Protein AF-A0A399YV24-F1 (afdb_monomer)

Mean predicted aligned error: 9.45 Å

pLDDT: mean 89.73, std 15.46, range [40.38, 98.81]

Nearest PDB structures (foldseek):
  3fwv-assembly2_B  TM=5.016E-01  e=1.461E-02  Homo sapiens
  2nc9-assembly1_A  TM=4.801E-01  e=2.652E-02  Homo sapiens
  3esk-assembly1_A  TM=5.037E-01  e=4.579E-02  Homo sapiens
  8dti-assembly1_B  TM=5.082E-01  e=1.014E-01  Arabidopsis thaliana
  6yxx-assembly1_BE  TM=4.289E-01  e=6.813E-02  Trypanosoma brucei brucei

Solvent-accessible surface area (backbone atoms only — not comparable to full-atom values): 8772 Å² total; per-residue (Å²): 86,72,66,11,62,58,22,45,78,44,96,45,37,69,60,6,50,49,36,41,59,57,37,50,79,76,39,86,71,57,68,71,59,50,54,54,46,54,50,42,49,32,49,50,51,20,55,72,24,50,94,76,37,27,68,63,13,27,49,29,19,46,54,30,26,73,76,39,46,81,55,88,50,18,45,64,50,20,46,51,24,26,48,48,28,20,48,54,28,47,74,72,67,39,14,60,74,16,29,64,36,25,48,52,30,28,76,75,59,73,41,71,70,41,51,51,52,31,50,50,21,47,53,48,32,73,69,57,74,84,78,80,85,83,72,82,71,79,87,83,76,86,71,82,86,85,76,81,77,78,77,83,80,84,84,86,129

Radius of gyration: 24.2 Å; Cα contacts (8 Å, |Δi|>4): 159; chains: 1; bounding box: 75×40×55 Å

Foldseek 3Di:
DVQLVVQLLDPNLVSSLVVLVVVVVVHDDDPVSVLSNLLSVLVVQLVVCVVPPLVSNLVSLVVNCVSPCPRPNSVVSNLVSLVVNLVVCVVVLVLVVSQVSLVVSCVSPNDPVSVVSNVVSVVSVVPDDDDPPPDPPDPPDDDDPPDPDDDPDDDDD

Sequence (157 aa):
VALGLKHVNSDKIEMGLNYFSQAERLGTLPQEALDYRAWADLYFQGIAYSGVNWQIASGYWRDLCAAAPFFKNACERFDTALEGYGDQLAYLEDWCPAVPIYQEAWNRNPTEKLQNKLSLAREGCANATPVPITGTLPLTGTAPITDTAPSPGEPGG

Secondary structure (DSSP, 8-state):
-HHHHHHHTSS-HHHHHHHHHHHHTTSPPPHHHHHHHHHHHHHHHHHHHTTT-HHHHHHHHHHHHHH-TTTTTHHHHHHHHHHHHHHHHHHTT-HHHHHHHHHHHHHHS--HHHHHHHHHHHHHHHTPPPPP----------------PPPPPP---

Structure (mmCIF, N/CA/C/O backbone):
data_AF-A0A399YV24-F1
#
_entry.id   AF-A0A399YV24-F1
#
loop_
_atom_site.group_PDB
_atom_site.id
_atom_site.type_symbol
_atom_site.label_atom_id
_atom_site.label_alt_id
_atom_site.label_comp_id
_atom_site.label_asym_id
_atom_site.label_entity_id
_atom_site.label_seq_id
_atom_site.pdbx_PDB_ins_code
_atom_site.Cartn_x
_atom_site.Cartn_y
_atom_site.Cartn_z
_atom_site.occupancy
_atom_site.B_iso_or_equiv
_atom_site.auth_seq_id
_atom_site.auth_comp_id
_atom_site.auth_asym_id
_atom_site.auth_atom_id
_atom_site.pdbx_PDB_model_num
ATOM 1 N N . VAL A 1 1 ? -15.990 -3.826 22.645 1.00 89.00 1 VAL A N 1
ATOM 2 C CA . VAL A 1 1 ? -15.810 -2.611 21.809 1.00 89.00 1 VAL A CA 1
ATOM 3 C C . VAL A 1 1 ? -14.586 -1.787 22.205 1.00 89.00 1 VAL A C 1
ATOM 5 O O . VAL A 1 1 ? -13.664 -1.727 21.407 1.00 89.00 1 VAL A O 1
ATOM 8 N N . ALA A 1 2 ? -14.509 -1.219 23.419 1.00 91.94 2 ALA A N 1
ATOM 9 C CA . ALA A 1 2 ? -13.400 -0.334 23.825 1.00 91.94 2 ALA A CA 1
ATOM 10 C C . ALA A 1 2 ? -11.993 -0.954 23.679 1.00 91.94 2 ALA A C 1
ATOM 12 O O . ALA A 1 2 ? -11.071 -0.296 23.207 1.00 91.94 2 ALA A O 1
ATOM 13 N N . LEU A 1 3 ? -11.828 -2.239 24.023 1.00 93.25 3 LEU A N 1
ATOM 14 C CA . LEU A 1 3 ? -10.564 -2.958 23.806 1.00 93.25 3 LEU A CA 1
ATOM 15 C C . LEU A 1 3 ? -10.220 -3.112 22.315 1.00 93.25 3 LEU A C 1
ATOM 17 O O . LEU A 1 3 ? -9.053 -3.002 21.958 1.00 93.25 3 LEU A O 1
ATOM 21 N N . GLY A 1 4 ? -11.224 -3.302 21.452 1.00 93.50 4 GLY A N 1
ATOM 22 C CA . GLY A 1 4 ? -11.046 -3.341 19.998 1.00 93.50 4 GLY A CA 1
ATOM 23 C C . GLY A 1 4 ? -10.477 -2.025 19.479 1.00 93.50 4 GLY A C 1
ATOM 24 O O . GLY A 1 4 ? -9.376 -2.014 18.938 1.00 93.50 4 GLY A O 1
ATOM 25 N N . LEU A 1 5 ? -11.158 -0.910 19.776 1.00 94.44 5 LEU A N 1
ATOM 26 C CA . LEU A 1 5 ? -10.725 0.447 19.409 1.00 94.44 5 LEU A CA 1
ATOM 27 C C . LEU A 1 5 ? -9.324 0.780 19.939 1.00 94.44 5 LEU A C 1
ATOM 29 O O . LEU A 1 5 ? -8.490 1.316 19.211 1.00 94.44 5 LEU A O 1
ATOM 33 N N . LYS A 1 6 ? -9.028 0.414 21.192 1.00 94.19 6 LYS A N 1
ATOM 34 C CA . LYS A 1 6 ? -7.701 0.613 21.789 1.00 94.19 6 LYS A CA 1
ATOM 35 C C . LYS A 1 6 ? -6.605 -0.105 21.001 1.00 94.19 6 LYS A C 1
ATOM 37 O O . LYS A 1 6 ? -5.535 0.457 20.786 1.00 94.19 6 LYS A O 1
ATOM 42 N N . HIS A 1 7 ? -6.842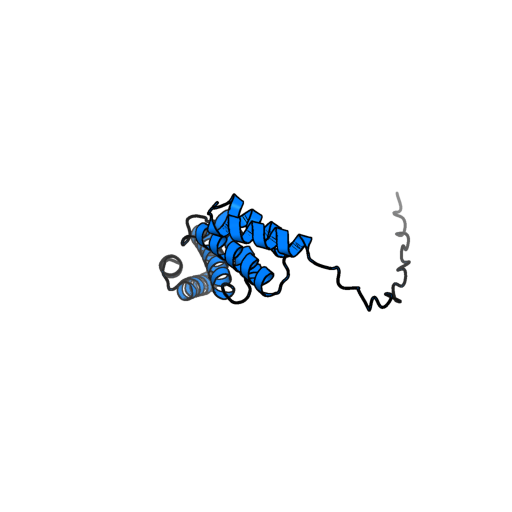 -1.357 20.619 1.00 94.81 7 HIS A N 1
ATOM 43 C CA . HIS A 1 7 ? -5.802 -2.191 20.029 1.00 94.81 7 HIS A CA 1
ATOM 44 C C . HIS A 1 7 ? -5.615 -1.965 18.527 1.00 94.81 7 HIS A C 1
ATOM 46 O O . HIS A 1 7 ? -4.467 -2.003 18.082 1.00 94.81 7 HIS A O 1
ATOM 52 N N . VAL A 1 8 ? -6.667 -1.637 17.765 1.00 94.00 8 VAL A N 1
ATOM 53 C CA . VAL A 1 8 ? -6.515 -1.320 16.329 1.00 94.00 8 VAL A CA 1
ATOM 54 C C . VAL A 1 8 ? -5.724 -0.037 16.069 1.00 94.00 8 VAL A C 1
ATOM 56 O O . VAL A 1 8 ? -5.049 0.077 15.053 1.00 94.00 8 VAL A O 1
ATOM 59 N N . ASN A 1 9 ? -5.725 0.890 17.026 1.00 89.38 9 ASN A N 1
ATOM 60 C CA . ASN A 1 9 ? -4.910 2.107 16.986 1.00 89.38 9 ASN A CA 1
ATOM 61 C C . ASN A 1 9 ? -3.474 1.900 17.509 1.00 89.38 9 ASN A C 1
ATOM 63 O O . ASN A 1 9 ? -2.701 2.847 17.617 1.00 89.38 9 ASN A O 1
ATOM 67 N N . SER A 1 10 ? -3.103 0.664 17.843 1.00 91.81 10 SER A N 1
ATOM 68 C CA . SER A 1 10 ? -1.765 0.286 18.310 1.00 91.81 10 SER A CA 1
ATOM 69 C C . SER A 1 10 ? -1.105 -0.673 17.318 1.00 91.81 10 SER A C 1
ATOM 71 O O . SER A 1 10 ? -1.675 -1.003 16.278 1.00 91.81 10 SER A O 1
ATOM 73 N N . ASP A 1 11 ? 0.081 -1.183 17.639 1.00 89.62 11 ASP A N 1
ATOM 74 C CA . ASP A 1 11 ? 0.731 -2.233 16.837 1.00 89.62 11 ASP A CA 1
ATOM 75 C C . ASP A 1 11 ? 0.106 -3.624 17.026 1.00 89.62 11 ASP A C 1
ATOM 77 O O . ASP A 1 11 ? 0.487 -4.583 16.366 1.00 89.62 11 ASP A O 1
ATOM 81 N N . LYS A 1 12 ? -0.907 -3.742 17.891 1.00 93.19 12 LYS A N 1
ATOM 82 C CA . LYS A 1 12 ? -1.623 -4.989 18.192 1.00 93.19 12 LYS A CA 1
ATOM 83 C C . LYS A 1 12 ? -2.924 -5.101 17.392 1.00 93.19 12 LYS A C 1
ATOM 85 O O . LYS A 1 12 ? -3.985 -5.340 17.970 1.00 93.19 12 LYS A O 1
ATOM 90 N N . ILE A 1 13 ? -2.858 -4.902 16.075 1.00 94.19 13 ILE A N 1
ATOM 91 C CA . ILE A 1 13 ? -4.062 -4.787 15.237 1.00 94.19 13 ILE A CA 1
ATOM 92 C C . ILE A 1 13 ? -4.902 -6.070 15.238 1.00 94.19 13 ILE A C 1
ATOM 94 O O . ILE A 1 13 ? -6.118 -6.004 15.405 1.00 94.19 13 ILE A O 1
ATOM 98 N N . GLU A 1 14 ? -4.247 -7.233 15.185 1.00 94.31 14 GLU A N 1
ATOM 99 C CA . GLU A 1 14 ? -4.897 -8.546 15.255 1.00 94.31 14 GLU A CA 1
ATOM 100 C C . GLU A 1 14 ? -5.678 -8.722 16.559 1.00 94.31 14 GLU A C 1
ATOM 102 O O . GLU A 1 14 ? -6.803 -9.221 16.558 1.00 94.31 14 GLU A O 1
ATOM 107 N N . MET A 1 15 ? -5.122 -8.253 17.684 1.00 95.75 15 MET A N 1
ATOM 108 C CA . MET A 1 15 ? -5.837 -8.270 18.962 1.00 95.75 15 MET A CA 1
ATOM 109 C C . MET A 1 15 ? -7.072 -7.367 18.911 1.00 95.75 15 MET A C 1
ATOM 111 O O . MET A 1 15 ? -8.119 -7.735 19.438 1.00 95.75 15 MET A O 1
ATOM 115 N N . GLY A 1 16 ? -6.971 -6.197 18.275 1.00 96.31 16 GLY A N 1
ATOM 116 C CA . GLY A 1 16 ? -8.103 -5.291 18.086 1.00 96.31 16 GLY A CA 1
ATOM 117 C C . GLY A 1 16 ? -9.223 -5.916 17.255 1.00 96.31 16 GLY A C 1
ATOM 118 O O . GLY A 1 16 ? -10.377 -5.918 17.690 1.00 96.31 16 GLY A O 1
ATOM 119 N N . LEU A 1 17 ? -8.869 -6.531 16.124 1.00 96.56 17 LEU A N 1
ATOM 120 C CA . LEU A 1 17 ? -9.791 -7.285 15.271 1.00 96.56 17 LEU A CA 1
ATOM 121 C C . LEU A 1 17 ? -10.442 -8.452 16.027 1.00 96.56 17 LEU A C 1
ATOM 123 O O . LEU A 1 17 ? -11.657 -8.641 15.949 1.00 96.56 17 LEU A O 1
ATOM 127 N N . ASN A 1 18 ? -9.668 -9.184 16.832 1.00 97.00 18 ASN A N 1
ATOM 128 C CA . ASN A 1 18 ? -10.187 -10.264 17.669 1.00 97.00 18 ASN A CA 1
ATOM 129 C C . ASN A 1 18 ? -11.215 -9.744 18.693 1.00 97.00 18 ASN A C 1
ATOM 131 O O . ASN A 1 18 ? -12.302 -10.309 18.821 1.00 97.00 18 ASN A O 1
ATOM 135 N N . TYR A 1 19 ? -10.936 -8.625 19.370 1.00 97.38 19 TYR A N 1
ATOM 136 C CA . TYR A 1 19 ? -11.891 -8.018 20.302 1.00 97.38 19 TYR A CA 1
ATOM 137 C C . TYR A 1 19 ? -13.166 -7.504 19.624 1.00 97.38 19 TYR A C 1
ATOM 139 O O . TYR A 1 19 ? -14.229 -7.543 20.250 1.00 97.38 19 TYR A O 1
ATOM 147 N N . PHE A 1 20 ? -13.093 -7.024 18.379 1.00 96.88 20 PHE A N 1
ATOM 148 C CA . PHE A 1 20 ? -14.296 -6.706 17.607 1.00 96.88 20 PHE A CA 1
ATOM 149 C C . PHE A 1 20 ? -15.100 -7.966 17.286 1.00 96.88 20 PHE A C 1
ATOM 151 O O . PHE A 1 20 ? -16.287 -8.000 17.599 1.00 96.88 20 PHE A O 1
ATOM 158 N N . SER A 1 21 ? -14.446 -9.029 16.805 1.00 95.69 21 SER A N 1
ATOM 159 C CA . SER A 1 21 ? -15.099 -10.317 16.531 1.00 95.69 21 SER A CA 1
ATOM 160 C C . SER A 1 21 ? -15.789 -10.908 17.767 1.00 95.69 21 SER A C 1
ATOM 162 O O . SER A 1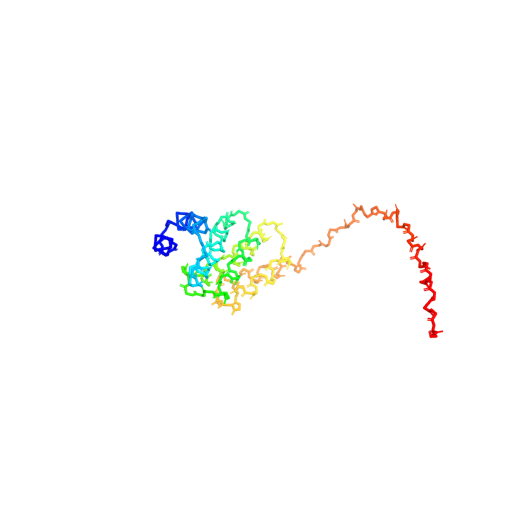 21 ? -16.905 -11.417 17.680 1.00 95.69 21 SER A O 1
ATOM 164 N N . GLN A 1 22 ? -15.157 -10.819 18.942 1.00 96.38 22 GLN A N 1
ATOM 165 C CA . GLN A 1 22 ? -15.777 -11.243 20.200 1.00 96.38 22 GLN A CA 1
ATOM 166 C C . GLN A 1 22 ? -16.992 -10.382 20.560 1.00 96.38 22 GLN A C 1
ATOM 168 O O . GLN A 1 22 ? -18.014 -10.917 20.981 1.00 96.38 22 GLN A O 1
ATOM 173 N N . ALA A 1 23 ? -16.897 -9.061 20.393 1.00 94.50 23 ALA A N 1
ATOM 174 C CA . ALA A 1 23 ? -17.987 -8.148 20.719 1.00 94.50 23 ALA A CA 1
ATOM 175 C C . ALA A 1 23 ? -19.213 -8.345 19.810 1.00 94.50 23 ALA A C 1
ATOM 177 O O . ALA A 1 23 ? -20.330 -8.272 20.311 1.00 94.50 23 ALA A O 1
ATOM 178 N N . GLU A 1 24 ? -19.024 -8.677 18.531 1.00 94.88 24 GLU A N 1
ATOM 179 C CA . GLU A 1 24 ? -20.123 -8.988 17.599 1.00 94.88 24 GLU A CA 1
ATOM 180 C C . GLU A 1 24 ? -20.945 -10.211 18.004 1.00 94.88 24 GLU A C 1
ATOM 182 O O . GLU A 1 24 ? -22.144 -10.274 17.746 1.00 94.88 24 GLU A O 1
ATOM 187 N N . ARG A 1 25 ? -20.325 -11.179 18.689 1.00 95.38 25 ARG A N 1
ATOM 188 C CA . ARG A 1 25 ? -21.041 -12.347 19.229 1.00 95.38 25 ARG A CA 1
ATOM 189 C C . ARG A 1 25 ? -21.974 -11.978 20.383 1.00 95.38 25 ARG A C 1
ATOM 191 O O . ARG A 1 25 ? -22.847 -12.766 20.726 1.00 95.38 25 ARG A O 1
ATOM 198 N N . LEU A 1 26 ? -21.762 -10.816 21.001 1.00 94.69 26 LEU A N 1
ATOM 199 C CA . LEU A 1 26 ? -22.527 -10.328 22.150 1.00 94.69 26 LEU A CA 1
ATOM 200 C C . LEU A 1 26 ? -23.596 -9.301 21.749 1.00 94.69 26 LEU A C 1
ATOM 202 O O . LEU A 1 26 ? -24.456 -8.976 22.564 1.00 94.69 26 LEU A O 1
ATOM 206 N N . GLY A 1 27 ? -23.550 -8.787 20.518 1.00 94.31 27 GLY A N 1
ATOM 207 C CA . GLY A 1 27 ? -24.504 -7.816 19.993 1.00 94.31 27 GLY A CA 1
ATOM 208 C C . GLY A 1 27 ? -23.922 -6.983 18.853 1.00 94.31 27 GLY A C 1
ATOM 209 O O . GLY A 1 27 ? -22.764 -7.134 18.470 1.00 94.31 27 GLY A O 1
ATOM 210 N N . THR A 1 28 ? -24.732 -6.075 18.312 1.00 94.69 28 THR A N 1
ATOM 211 C CA . THR A 1 28 ? -24.315 -5.194 17.216 1.00 94.69 28 THR A CA 1
ATOM 212 C C . THR A 1 28 ? -23.236 -4.214 17.674 1.00 94.69 28 THR A C 1
ATOM 214 O O . THR A 1 28 ? -23.338 -3.604 18.741 1.00 94.69 28 THR A O 1
ATOM 217 N N 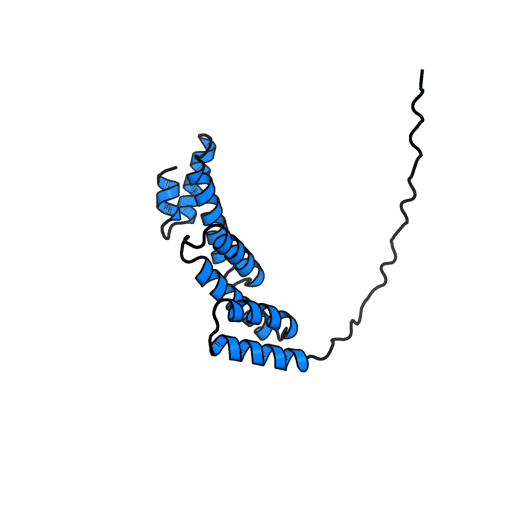. LEU A 1 29 ? -22.202 -4.034 16.853 1.00 94.56 29 LEU A N 1
ATOM 218 C CA . LEU A 1 29 ? -21.190 -3.008 17.084 1.00 94.56 29 LEU A CA 1
ATOM 219 C C . LEU A 1 29 ? -21.754 -1.605 16.800 1.00 94.56 29 LEU A C 1
ATOM 221 O O . LEU A 1 29 ? -22.529 -1.440 15.858 1.00 94.56 29 LEU A O 1
ATOM 225 N N . PRO A 1 30 ? -21.347 -0.576 17.563 1.00 96.50 30 PRO A N 1
ATOM 226 C CA . PRO A 1 30 ? -21.610 0.806 17.174 1.00 96.50 30 PRO A CA 1
ATOM 227 C C . PRO A 1 30 ? -20.880 1.140 15.864 1.00 96.50 30 PRO A C 1
ATOM 229 O O . PRO A 1 30 ? -19.830 0.560 15.585 1.00 96.50 30 PRO A O 1
ATOM 232 N N . GLN A 1 31 ? -21.402 2.105 15.098 1.00 96.69 31 GLN A N 1
ATOM 233 C CA . GLN A 1 31 ? -20.886 2.447 13.763 1.00 96.69 31 GLN A CA 1
ATOM 234 C C . GLN A 1 31 ? -19.379 2.731 13.755 1.00 96.69 31 GLN A C 1
ATOM 236 O O . GLN A 1 31 ? -18.656 2.150 12.958 1.00 96.69 31 GLN A O 1
ATOM 241 N N . GLU A 1 32 ? -18.884 3.519 14.711 1.00 96.00 32 GLU A N 1
ATOM 242 C CA . GLU A 1 32 ? -17.449 3.802 14.839 1.00 96.00 32 GLU A CA 1
ATOM 243 C C . GLU A 1 32 ? -16.610 2.514 14.920 1.00 96.00 32 GLU A C 1
ATOM 245 O O . GLU A 1 32 ? -15.574 2.386 14.277 1.00 96.00 32 GLU A O 1
ATOM 250 N N . ALA A 1 33 ? -17.062 1.514 15.680 1.00 96.44 33 ALA A N 1
ATOM 251 C CA . ALA A 1 33 ? -16.339 0.254 15.800 1.00 96.44 33 ALA A CA 1
ATOM 252 C C . ALA A 1 33 ? -16.382 -0.579 14.511 1.00 96.44 33 ALA A C 1
ATOM 254 O O . ALA A 1 33 ? -15.433 -1.316 14.249 1.00 96.44 33 ALA A O 1
ATOM 255 N N . LEU A 1 34 ? -17.450 -0.464 13.714 1.00 97.50 34 LEU A N 1
ATOM 256 C CA . LEU A 1 34 ? -17.520 -1.077 12.386 1.00 97.50 34 LEU A CA 1
ATOM 257 C C . LEU A 1 34 ? -16.519 -0.422 11.431 1.00 97.50 34 LEU A C 1
ATOM 259 O O . LEU A 1 34 ? -15.770 -1.139 10.769 1.00 97.50 34 LEU A O 1
ATOM 263 N N . ASP A 1 35 ? -16.445 0.909 11.429 1.00 97.75 35 ASP A N 1
ATOM 264 C CA . ASP A 1 35 ? -15.523 1.664 10.577 1.00 97.75 35 ASP A CA 1
ATOM 265 C C . ASP A 1 35 ? -14.062 1.315 10.912 1.00 97.75 35 ASP A C 1
ATOM 267 O O . ASP A 1 35 ? -13.299 0.879 10.048 1.00 97.75 35 ASP A O 1
ATOM 271 N N . TYR A 1 36 ? -13.690 1.374 12.196 1.00 97.75 36 TYR A N 1
ATOM 272 C CA . TYR A 1 36 ? -12.342 1.015 12.650 1.00 97.75 36 TYR A CA 1
ATOM 273 C C . TYR A 1 36 ? -11.989 -0.451 12.406 1.00 97.75 36 TYR A C 1
ATOM 275 O O . TYR A 1 36 ? -10.824 -0.768 12.161 1.00 97.75 36 TYR A O 1
ATOM 283 N N . ARG A 1 37 ? -12.965 -1.362 12.482 1.00 97.69 37 ARG A N 1
ATOM 284 C CA . ARG A 1 37 ? -12.743 -2.763 12.121 1.00 97.69 37 ARG A CA 1
ATOM 285 C C . ARG A 1 37 ? -12.443 -2.894 10.630 1.00 97.69 37 ARG A C 1
ATOM 287 O O . ARG A 1 37 ? -11.493 -3.591 10.292 1.00 97.69 37 ARG A O 1
ATOM 294 N N . ALA A 1 38 ? -13.210 -2.231 9.765 1.00 98.12 38 ALA A N 1
ATOM 295 C CA . ALA A 1 38 ? -12.994 -2.273 8.321 1.00 98.12 38 ALA A CA 1
ATOM 296 C C . ALA A 1 38 ? -11.619 -1.700 7.938 1.00 98.12 38 ALA A C 1
ATOM 298 O O . ALA A 1 38 ? -10.881 -2.318 7.173 1.00 98.12 38 ALA A O 1
ATOM 299 N N . TRP A 1 39 ? -11.219 -0.570 8.528 1.00 98.56 39 TRP A N 1
ATOM 300 C CA . TRP A 1 39 ? -9.895 0.018 8.286 1.00 98.56 39 TRP A CA 1
ATOM 301 C C . TRP A 1 39 ? -8.758 -0.868 8.801 1.00 98.56 39 TRP A C 1
ATOM 303 O O . TRP A 1 39 ? -7.733 -1.018 8.137 1.00 98.56 39 TRP A O 1
ATOM 313 N N . ALA A 1 40 ? -8.941 -1.483 9.972 1.00 98.19 40 ALA A N 1
ATOM 314 C CA . ALA A 1 40 ? -7.973 -2.415 10.535 1.00 98.19 40 ALA A CA 1
ATOM 315 C C . ALA A 1 40 ? -7.816 -3.686 9.689 1.00 98.19 40 ALA A C 1
ATOM 317 O O . ALA A 1 40 ? -6.699 -4.187 9.579 1.00 98.19 40 ALA A O 1
ATOM 318 N N . ASP A 1 41 ? -8.897 -4.183 9.085 1.00 98.00 41 ASP A N 1
ATOM 319 C CA . ASP A 1 41 ? -8.864 -5.331 8.176 1.00 98.00 41 ASP A CA 1
ATOM 320 C C . ASP A 1 41 ? -8.081 -4.999 6.898 1.00 98.00 41 ASP A C 1
ATOM 322 O O . ASP A 1 41 ? -7.101 -5.675 6.586 1.00 98.00 41 ASP A O 1
ATOM 326 N N . LEU A 1 42 ? -8.403 -3.877 6.238 1.00 98.62 42 LEU A N 1
ATOM 327 C CA . LEU A 1 42 ? -7.645 -3.392 5.077 1.00 98.62 42 LEU A CA 1
ATOM 328 C C . LEU A 1 42 ? -6.156 -3.202 5.406 1.00 98.62 42 LEU A C 1
ATOM 330 O O . LEU A 1 42 ? -5.294 -3.623 4.637 1.00 98.62 42 LEU A O 1
ATOM 334 N N . TYR A 1 43 ? -5.839 -2.608 6.562 1.00 98.38 43 TYR A N 1
ATOM 335 C CA . TYR A 1 43 ? -4.456 -2.436 7.010 1.00 98.38 43 TYR A CA 1
ATOM 336 C C . TYR A 1 43 ? -3.757 -3.780 7.216 1.00 98.38 43 TYR A C 1
ATOM 338 O O . TYR A 1 43 ? -2.622 -3.961 6.774 1.00 98.38 43 TYR A O 1
ATOM 346 N N . PHE A 1 44 ? -4.412 -4.716 7.905 1.00 97.69 44 PHE A N 1
ATOM 347 C CA . PHE A 1 44 ? -3.851 -6.031 8.192 1.00 97.69 44 PHE A CA 1
ATOM 348 C C . PHE A 1 44 ? -3.526 -6.783 6.899 1.00 97.69 44 PHE A C 1
ATOM 350 O O . PHE A 1 44 ? -2.405 -7.266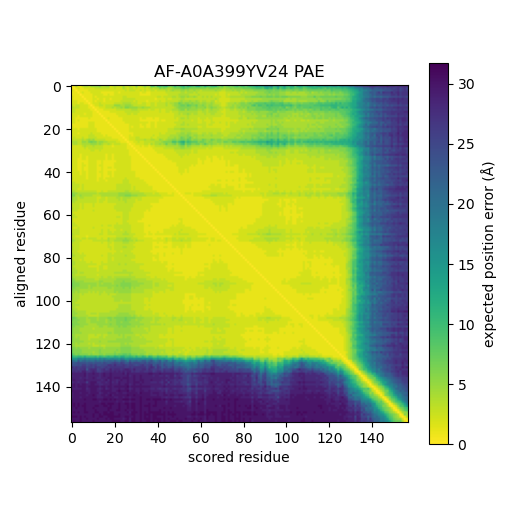 6.733 1.00 97.69 44 PHE A O 1
ATOM 357 N N . GLN A 1 45 ? -4.459 -6.779 5.947 1.00 9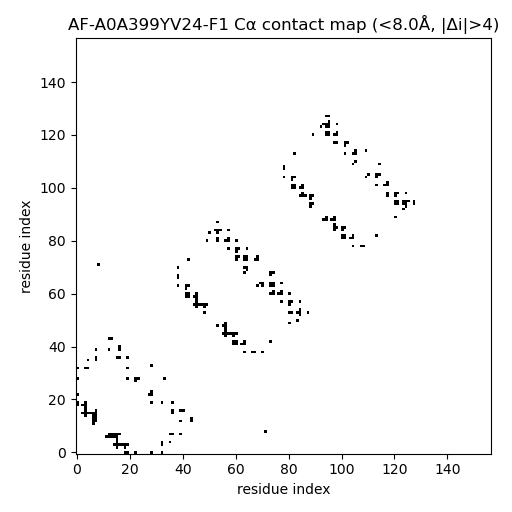8.25 45 GLN A N 1
ATOM 358 C CA . GLN A 1 45 ? -4.267 -7.380 4.633 1.00 98.25 45 GLN A CA 1
ATOM 359 C C . GLN A 1 45 ? -3.166 -6.664 3.837 1.00 98.25 45 GLN A C 1
ATOM 361 O O . GLN A 1 45 ? -2.279 -7.314 3.282 1.00 98.25 45 GLN A O 1
ATOM 366 N N . GLY A 1 46 ? -3.157 -5.328 3.833 1.00 98.19 46 GLY A N 1
ATOM 367 C CA . GLY A 1 46 ? -2.107 -4.537 3.192 1.00 98.19 46 GLY A CA 1
ATOM 368 C C . GLY A 1 46 ? -0.711 -4.899 3.702 1.00 98.19 46 GLY A C 1
ATOM 369 O O . GLY A 1 46 ? 0.205 -5.091 2.901 1.00 98.19 46 GLY A O 1
ATOM 370 N N . ILE A 1 47 ? -0.544 -5.060 5.020 1.00 97.31 47 ILE A N 1
ATOM 371 C CA . ILE A 1 47 ? 0.720 -5.516 5.621 1.00 97.31 47 ILE A CA 1
ATOM 372 C C . ILE A 1 47 ? 1.042 -6.946 5.196 1.00 97.31 47 ILE A C 1
ATOM 374 O O . ILE A 1 47 ? 2.161 -7.191 4.754 1.00 97.31 47 ILE A O 1
ATOM 378 N N . ALA A 1 48 ? 0.082 -7.866 5.306 1.00 97.12 48 ALA A N 1
ATOM 379 C CA . ALA A 1 48 ? 0.298 -9.289 5.051 1.00 97.12 48 ALA A CA 1
ATOM 380 C C . ALA A 1 48 ? 0.793 -9.576 3.624 1.00 97.12 48 ALA A C 1
ATOM 382 O O . ALA A 1 48 ? 1.608 -10.474 3.422 1.00 97.12 48 ALA A O 1
ATOM 383 N N . TYR A 1 49 ? 0.328 -8.801 2.640 1.00 98.38 49 TYR A N 1
ATOM 384 C CA . TYR A 1 49 ? 0.752 -8.948 1.247 1.00 98.38 49 TYR A CA 1
ATOM 385 C C . TYR A 1 49 ? 1.963 -8.086 0.866 1.00 98.38 49 TYR A C 1
ATOM 387 O O . TYR A 1 49 ? 2.602 -8.361 -0.152 1.00 98.38 49 TYR A O 1
ATOM 395 N N . SER A 1 50 ? 2.314 -7.062 1.650 1.00 97.56 50 SER A N 1
ATOM 396 C CA . SER A 1 50 ? 3.479 -6.218 1.350 1.00 97.56 50 SER A CA 1
ATOM 397 C C . SER A 1 50 ? 4.766 -7.043 1.415 1.00 97.56 50 SER A C 1
ATOM 399 O O . SER A 1 50 ? 5.022 -7.741 2.391 1.00 97.56 50 SER A O 1
ATOM 401 N N . GLY A 1 51 ? 5.584 -6.976 0.365 1.00 94.88 51 GLY A N 1
ATOM 402 C CA . GLY A 1 51 ? 6.806 -7.781 0.242 1.00 94.88 51 GLY A CA 1
ATOM 403 C C . GLY A 1 51 ? 6.594 -9.209 -0.269 1.00 94.88 51 GLY A C 1
ATOM 404 O O . GLY A 1 51 ? 7.579 -9.899 -0.515 1.00 94.88 51 GLY A O 1
ATOM 405 N N . VAL A 1 52 ? 5.344 -9.646 -0.460 1.00 96.56 52 VAL A N 1
ATOM 406 C CA . VAL A 1 52 ? 5.007 -10.994 -0.957 1.00 96.56 52 VAL A CA 1
ATOM 407 C C . VAL A 1 52 ? 4.238 -10.921 -2.274 1.00 96.56 52 VAL A C 1
ATOM 409 O O . VAL A 1 52 ? 4.593 -11.585 -3.242 1.00 96.56 52 VAL A O 1
ATOM 412 N N . ASN A 1 53 ? 3.185 -10.105 -2.323 1.00 97.94 53 ASN A N 1
ATOM 413 C CA . ASN A 1 53 ? 2.400 -9.845 -3.522 1.00 97.94 53 ASN A CA 1
ATOM 414 C C . ASN A 1 53 ? 2.014 -8.365 -3.551 1.00 97.94 53 ASN A C 1
ATOM 416 O O . ASN A 1 53 ? 1.013 -7.944 -2.962 1.00 97.94 53 ASN A O 1
ATOM 420 N N . TRP A 1 54 ? 2.823 -7.568 -4.244 1.00 98.31 54 TRP A N 1
ATOM 421 C CA . TRP A 1 54 ? 2.652 -6.121 -4.258 1.00 98.31 54 TRP A CA 1
ATOM 422 C C . TRP A 1 54 ? 1.411 -5.661 -5.023 1.00 98.31 54 TRP A C 1
ATOM 424 O O . TRP A 1 54 ? 0.831 -4.638 -4.662 1.00 98.31 54 TRP A O 1
ATOM 434 N N . GLN A 1 55 ? 0.940 -6.434 -6.006 1.00 98.44 55 GLN A N 1
ATOM 435 C CA . GLN A 1 55 ? -0.323 -6.151 -6.687 1.00 98.44 55 GLN A CA 1
ATOM 436 C C . GLN A 1 55 ? -1.485 -6.170 -5.687 1.00 98.44 55 GLN A C 1
ATOM 438 O O . GLN A 1 55 ? -2.228 -5.194 -5.589 1.00 98.44 55 GLN A O 1
ATOM 443 N N . ILE A 1 56 ? -1.605 -7.244 -4.900 1.00 98.62 56 ILE A N 1
ATOM 444 C CA . ILE A 1 56 ? -2.662 -7.369 -3.887 1.00 98.62 56 ILE A CA 1
ATOM 445 C C . ILE A 1 56 ? -2.483 -6.314 -2.787 1.00 98.62 56 ILE A C 1
ATOM 447 O O . ILE A 1 56 ? -3.444 -5.637 -2.422 1.00 98.62 56 ILE A O 1
ATOM 451 N N . ALA A 1 57 ? -1.254 -6.123 -2.295 1.00 98.62 57 ALA A N 1
ATOM 45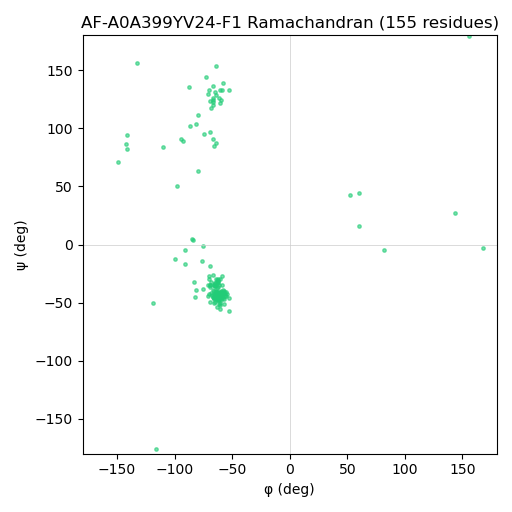2 C CA . ALA A 1 57 ? -0.967 -5.125 -1.266 1.00 98.62 57 ALA A CA 1
ATOM 453 C C . ALA A 1 57 ? -1.368 -3.709 -1.709 1.00 98.62 57 ALA A C 1
ATOM 455 O O . ALA A 1 57 ? -2.022 -2.989 -0.956 1.00 98.62 57 ALA A O 1
ATOM 456 N N . SER A 1 58 ? -1.016 -3.316 -2.939 1.00 98.56 58 SER A N 1
ATOM 457 C CA . SER A 1 58 ? -1.345 -1.992 -3.479 1.00 98.56 58 SER A CA 1
ATOM 458 C C . SER A 1 58 ? -2.854 -1.755 -3.577 1.00 98.56 58 SER A C 1
ATOM 460 O O . SER A 1 58 ? -3.290 -0.627 -3.366 1.00 98.56 58 SER A O 1
ATOM 462 N N . GLY A 1 59 ? -3.654 -2.803 -3.815 1.00 98.75 59 GLY A N 1
ATOM 463 C CA . GLY A 1 59 ? -5.116 -2.737 -3.763 1.00 98.75 59 GLY A CA 1
ATOM 464 C C . GLY A 1 59 ? -5.628 -2.391 -2.364 1.00 98.75 59 GLY A C 1
ATOM 465 O O . GLY A 1 59 ? -6.309 -1.384 -2.191 1.00 98.75 59 GLY A O 1
ATOM 466 N N . TYR A 1 60 ? -5.215 -3.149 -1.345 1.00 98.81 60 TYR A N 1
ATOM 467 C CA . TYR A 1 60 ? -5.626 -2.885 0.040 1.00 98.81 60 TYR A CA 1
ATOM 468 C C . TYR A 1 60 ? -5.194 -1.502 0.541 1.00 98.81 60 TYR A C 1
ATOM 470 O O . TYR A 1 60 ? -5.964 -0.810 1.209 1.00 98.81 60 TYR A O 1
ATOM 478 N N . TRP A 1 61 ? -3.977 -1.069 0.200 1.00 98.81 61 TRP A N 1
ATOM 479 C CA . TRP A 1 61 ? -3.507 0.261 0.580 1.00 98.81 61 TRP A CA 1
ATOM 480 C C . TRP A 1 61 ? -4.234 1.385 -0.161 1.00 98.81 61 TRP A C 1
ATOM 482 O O . TRP A 1 61 ? -4.490 2.427 0.444 1.00 98.81 61 TRP A O 1
ATOM 492 N N . ARG A 1 62 ? -4.606 1.180 -1.430 1.00 98.75 62 ARG A N 1
ATOM 493 C CA . ARG A 1 62 ? -5.430 2.126 -2.198 1.00 98.75 62 ARG A CA 1
ATOM 494 C C . ARG A 1 62 ? -6.781 2.331 -1.527 1.00 98.75 62 ARG A C 1
ATOM 496 O O . ARG A 1 62 ? -7.159 3.474 -1.269 1.00 98.75 62 ARG A O 1
ATOM 503 N N . ASP A 1 63 ? -7.457 1.235 -1.195 1.00 98.81 63 ASP A N 1
ATOM 504 C CA . ASP A 1 63 ? -8.772 1.267 -0.555 1.00 98.81 63 ASP A CA 1
ATOM 505 C C . ASP A 1 63 ? -8.700 1.936 0.821 1.00 98.81 63 ASP A C 1
ATOM 507 O O . ASP A 1 63 ? -9.511 2.808 1.138 1.00 98.81 63 ASP A O 1
ATOM 511 N N . LEU A 1 64 ? -7.681 1.604 1.621 1.00 98.75 64 LEU A N 1
ATOM 512 C CA . LEU A 1 64 ? -7.506 2.214 2.935 1.00 98.75 64 LEU A CA 1
ATOM 513 C C . LEU A 1 64 ? -7.139 3.700 2.855 1.00 98.75 64 LEU A C 1
ATOM 515 O O . LEU A 1 64 ? -7.681 4.492 3.620 1.00 98.75 64 LEU A O 1
ATOM 519 N N . CYS A 1 65 ? -6.251 4.101 1.942 1.00 98.69 65 CYS A N 1
ATOM 520 C CA . CYS A 1 65 ? -5.906 5.512 1.747 1.00 98.69 65 CYS A CA 1
ATOM 521 C C . CYS A 1 65 ? -7.130 6.328 1.303 1.00 98.69 65 CYS A C 1
ATOM 523 O O . CYS A 1 65 ? -7.299 7.460 1.752 1.00 98.69 65 CYS A O 1
ATOM 525 N N . ALA A 1 66 ? -8.007 5.757 0.472 1.00 98.44 66 ALA A N 1
ATOM 526 C CA . ALA A 1 66 ? -9.246 6.410 0.060 1.00 98.44 66 ALA A CA 1
ATOM 527 C C . ALA A 1 66 ? -10.272 6.510 1.204 1.00 98.44 66 ALA A C 1
ATOM 529 O O . ALA A 1 66 ? -10.904 7.553 1.369 1.00 98.44 66 ALA A O 1
ATOM 530 N N . ALA A 1 67 ? -10.438 5.445 1.995 1.00 98.38 67 ALA A N 1
ATOM 531 C CA . ALA A 1 67 ? -11.453 5.379 3.047 1.00 98.38 67 ALA A CA 1
ATOM 532 C C . ALA A 1 67 ? -11.041 6.086 4.350 1.00 98.38 67 ALA A C 1
ATOM 534 O O . ALA A 1 67 ? -11.870 6.717 5.004 1.00 98.38 67 ALA A O 1
ATOM 535 N N . ALA A 1 68 ? -9.772 5.969 4.744 1.00 98.38 68 ALA A N 1
ATOM 536 C CA . ALA A 1 68 ? -9.242 6.474 6.007 1.00 98.38 68 ALA A CA 1
ATOM 537 C C . ALA A 1 68 ? -7.762 6.882 5.865 1.00 98.38 68 ALA A C 1
ATOM 539 O O . ALA A 1 68 ? -6.879 6.234 6.434 1.00 98.38 68 ALA A O 1
ATOM 540 N N . PRO A 1 69 ? -7.458 7.986 5.153 1.00 97.56 69 PRO A N 1
ATOM 541 C CA . PRO A 1 69 ? -6.079 8.422 4.894 1.00 97.56 69 PRO A CA 1
ATOM 542 C C . PRO A 1 69 ? -5.266 8.681 6.174 1.00 97.56 69 PRO A C 1
ATOM 544 O O . PRO A 1 69 ? -4.049 8.524 6.184 1.00 97.56 69 PRO A O 1
ATOM 547 N N . PHE A 1 70 ? -5.937 9.034 7.274 1.00 95.62 70 PHE A N 1
ATOM 548 C CA . PHE A 1 70 ? -5.333 9.263 8.590 1.00 95.62 70 PHE A CA 1
ATOM 549 C C . PHE A 1 70 ? -4.959 7.969 9.334 1.00 95.62 70 PHE A C 1
ATOM 551 O O . PHE A 1 70 ? -4.246 8.013 10.339 1.00 95.62 70 PHE A O 1
ATOM 558 N N . PHE A 1 71 ? -5.456 6.810 8.896 1.00 97.44 71 PHE A N 1
ATOM 559 C CA . PHE A 1 71 ? -5.292 5.562 9.626 1.00 97.44 71 PHE A CA 1
ATOM 560 C C . PHE A 1 71 ? -3.913 4.947 9.353 1.00 97.44 71 PHE A C 1
ATOM 562 O O . PHE A 1 71 ? -3.663 4.358 8.304 1.00 97.44 71 PHE A O 1
ATOM 569 N N . LYS A 1 72 ? -3.002 5.077 10.325 1.00 95.31 72 LYS A N 1
ATOM 570 C CA . LYS A 1 72 ? -1.673 4.431 10.341 1.00 95.31 72 LYS A CA 1
ATOM 571 C C . LYS A 1 72 ? -0.832 4.654 9.066 1.00 95.31 72 LYS A C 1
ATOM 573 O O . LYS A 1 72 ? -0.143 3.729 8.615 1.00 95.31 72 LYS A O 1
ATOM 578 N N . ASN A 1 73 ? -0.840 5.887 8.550 1.00 96.19 73 ASN A N 1
ATOM 579 C CA . ASN A 1 73 ? -0.090 6.326 7.362 1.00 96.19 73 ASN A CA 1
ATOM 580 C C . ASN A 1 73 ? -0.488 5.545 6.097 1.00 96.19 73 ASN A C 1
ATOM 582 O O . ASN A 1 73 ? 0.360 5.029 5.365 1.00 96.19 73 ASN A O 1
ATOM 586 N N . ALA A 1 74 ? -1.795 5.360 5.892 1.00 97.94 74 ALA A N 1
ATOM 587 C CA . ALA A 1 74 ? -2.326 4.543 4.805 1.00 97.94 74 ALA A CA 1
ATOM 588 C C . ALA A 1 74 ? -1.845 5.009 3.424 1.00 97.94 74 ALA A C 1
ATOM 590 O O . ALA A 1 74 ? -1.504 4.182 2.580 1.00 97.94 74 ALA A O 1
ATOM 591 N N . CYS A 1 75 ? -1.782 6.321 3.199 1.00 98.44 75 CYS A N 1
ATOM 592 C CA . CYS A 1 75 ? -1.402 6.871 1.903 1.00 98.44 75 CYS A CA 1
ATOM 593 C C . CYS A 1 75 ? 0.099 6.762 1.627 1.00 98.44 75 CYS A C 1
ATOM 595 O O . CYS A 1 75 ? 0.474 6.390 0.518 1.00 98.44 75 CYS A O 1
ATOM 597 N N . GLU A 1 76 ? 0.957 6.965 2.626 1.00 98.25 76 GLU A N 1
ATOM 598 C CA . GLU A 1 76 ? 2.401 6.747 2.483 1.00 98.25 76 GLU A CA 1
ATOM 599 C C . GLU A 1 76 ? 2.721 5.262 2.241 1.00 98.25 76 GLU A C 1
ATOM 601 O O . GLU A 1 76 ? 3.631 4.906 1.484 1.00 98.25 76 GLU A O 1
ATOM 606 N N . ARG A 1 77 ? 1.944 4.365 2.860 1.00 98.38 77 ARG A N 1
ATOM 607 C CA . ARG A 1 77 ? 2.037 2.920 2.612 1.00 98.38 77 ARG A CA 1
ATOM 608 C C . ARG A 1 77 ? 1.552 2.548 1.219 1.00 98.38 77 ARG A C 1
ATOM 610 O O . ARG A 1 77 ? 2.163 1.686 0.594 1.00 98.38 77 ARG A O 1
ATOM 617 N N . PHE A 1 78 ? 0.517 3.216 0.717 1.00 98.75 78 PHE A N 1
ATOM 618 C CA . PHE A 1 78 ? 0.081 3.049 -0.664 1.00 98.75 78 PHE A CA 1
ATOM 619 C C . PHE A 1 78 ? 1.166 3.484 -1.654 1.00 98.75 78 PHE A C 1
ATOM 621 O O . PHE A 1 78 ? 1.473 2.728 -2.573 1.00 98.75 78 PHE A O 1
ATOM 628 N N . ASP A 1 79 ? 1.818 4.625 -1.421 1.00 98.50 79 ASP A N 1
ATOM 629 C CA . ASP A 1 79 ? 2.931 5.085 -2.261 1.00 98.50 79 ASP A CA 1
ATOM 630 C C . ASP A 1 79 ? 4.084 4.067 -2.267 1.00 98.50 79 ASP A C 1
ATOM 632 O O . ASP A 1 79 ? 4.611 3.715 -3.324 1.00 98.50 79 ASP A O 1
ATOM 636 N N . THR A 1 80 ? 4.413 3.516 -1.094 1.00 98.38 80 THR A N 1
ATOM 637 C CA . THR A 1 80 ? 5.422 2.451 -0.953 1.00 98.38 80 THR A CA 1
ATOM 638 C C . THR A 1 80 ? 5.018 1.181 -1.708 1.00 98.38 80 THR A C 1
ATOM 640 O O . THR A 1 80 ? 5.852 0.546 -2.350 1.00 98.38 80 THR A O 1
ATOM 643 N N . ALA A 1 81 ? 3.741 0.800 -1.655 1.00 98.69 81 ALA A N 1
ATOM 644 C CA . ALA A 1 81 ? 3.241 -0.393 -2.327 1.00 98.69 81 ALA A CA 1
ATOM 645 C C . ALA A 1 81 ? 3.190 -0.240 -3.853 1.00 98.69 81 ALA A C 1
ATOM 647 O O . ALA A 1 81 ? 3.455 -1.213 -4.554 1.00 98.69 81 ALA A O 1
ATOM 648 N N . LEU A 1 82 ? 2.896 0.957 -4.373 1.00 98.81 82 LEU A N 1
ATOM 649 C CA . LEU A 1 82 ? 3.008 1.240 -5.807 1.00 98.81 82 LEU A CA 1
ATOM 650 C C . LEU A 1 82 ? 4.459 1.126 -6.276 1.00 98.81 82 LEU A C 1
ATOM 652 O O . LEU A 1 82 ? 4.723 0.484 -7.290 1.00 98.81 82 LEU A O 1
ATOM 656 N N . GLU A 1 83 ? 5.403 1.695 -5.522 1.00 98.62 83 GLU A N 1
ATOM 657 C CA . GLU A 1 83 ? 6.824 1.546 -5.833 1.00 98.62 83 GLU A CA 1
ATOM 658 C C . GLU A 1 83 ? 7.248 0.068 -5.818 1.00 98.62 83 GLU A C 1
ATOM 660 O O . GLU A 1 83 ? 7.850 -0.401 -6.782 1.00 98.62 83 GLU A O 1
ATOM 665 N N . GLY A 1 84 ? 6.872 -0.681 -4.776 1.00 98.44 84 GLY A N 1
ATOM 666 C CA . GLY A 1 84 ? 7.156 -2.114 -4.672 1.00 98.44 84 GLY A CA 1
ATOM 667 C C . GLY A 1 84 ? 6.513 -2.946 -5.785 1.00 98.44 84 GLY A C 1
ATOM 668 O O . GLY A 1 84 ? 7.120 -3.901 -6.268 1.00 98.44 84 GLY A O 1
ATOM 669 N N . TYR A 1 85 ? 5.314 -2.576 -6.243 1.00 98.75 85 TYR A N 1
ATOM 670 C CA . TYR A 1 85 ? 4.647 -3.275 -7.339 1.00 98.75 85 TYR A CA 1
ATOM 671 C C . TYR A 1 85 ? 5.336 -3.024 -8.681 1.00 98.75 85 TYR A C 1
ATOM 673 O O . TYR A 1 85 ? 5.596 -3.974 -9.422 1.00 98.75 85 TYR A O 1
ATOM 681 N N . GLY A 1 86 ? 5.708 -1.775 -8.965 1.00 98.69 86 GLY A N 1
ATOM 682 C CA . GLY A 1 86 ? 6.537 -1.467 -10.127 1.00 98.69 86 GLY A CA 1
ATOM 683 C C . GLY A 1 86 ? 7.875 -2.214 -10.083 1.00 98.69 86 GLY A C 1
ATOM 684 O O . GLY A 1 86 ? 8.293 -2.770 -11.099 1.00 98.69 86 GLY A O 1
ATOM 685 N N . ASP A 1 87 ? 8.511 -2.289 -8.907 1.00 98.56 87 ASP A N 1
ATOM 686 C CA . ASP A 1 87 ? 9.785 -2.995 -8.706 1.00 98.56 87 ASP A CA 1
ATOM 687 C C . ASP A 1 87 ? 9.650 -4.498 -8.954 1.00 98.56 87 ASP A C 1
ATOM 689 O O . ASP A 1 87 ? 10.516 -5.097 -9.590 1.00 98.56 87 ASP A O 1
ATOM 693 N N . GLN A 1 88 ? 8.554 -5.108 -8.497 1.00 98.38 88 GLN A N 1
ATOM 694 C CA . GLN A 1 88 ? 8.273 -6.522 -8.735 1.00 98.38 88 GLN A CA 1
ATOM 695 C C . GLN A 1 88 ? 8.136 -6.826 -10.230 1.00 98.38 88 GLN A C 1
ATOM 697 O O . GLN A 1 88 ? 8.702 -7.808 -10.702 1.00 98.38 88 GLN A O 1
ATOM 702 N N . LEU A 1 89 ? 7.410 -5.988 -10.974 1.00 98.31 89 LEU A N 1
ATOM 703 C CA . LEU A 1 89 ? 7.241 -6.150 -12.420 1.00 98.31 89 LEU A CA 1
ATOM 704 C C . LEU A 1 89 ? 8.568 -5.947 -13.162 1.00 98.31 89 LEU A C 1
ATOM 706 O O . LEU A 1 89 ? 8.946 -6.765 -13.992 1.00 98.31 89 LEU A O 1
ATOM 710 N N . ALA A 1 90 ? 9.316 -4.902 -12.805 1.00 97.19 90 ALA A N 1
ATOM 711 C CA . ALA A 1 90 ? 10.638 -4.631 -13.364 1.00 97.19 90 ALA A CA 1
ATOM 712 C C . ALA A 1 90 ? 11.631 -5.778 -13.111 1.00 97.19 90 ALA A C 1
ATOM 714 O O . ALA A 1 90 ? 12.387 -6.146 -14.005 1.00 97.19 90 ALA A O 1
ATOM 715 N N . TYR A 1 91 ? 11.614 -6.368 -11.913 1.00 96.38 91 TYR A N 1
ATOM 716 C CA . TYR A 1 91 ? 12.447 -7.524 -11.574 1.00 96.38 91 TYR A CA 1
ATOM 717 C C . TYR A 1 91 ? 12.139 -8.754 -12.440 1.00 96.38 91 TYR A C 1
ATOM 719 O O . TYR A 1 91 ? 13.042 -9.527 -12.749 1.00 96.38 91 TYR A O 1
ATOM 727 N N . LEU A 1 92 ? 10.878 -8.922 -12.844 1.00 95.69 92 LEU A N 1
ATOM 728 C CA . LEU A 1 92 ? 10.432 -9.982 -13.751 1.00 95.69 92 LEU A CA 1
ATOM 729 C C . LEU A 1 92 ? 10.630 -9.629 -15.235 1.00 95.69 92 LEU A C 1
ATOM 731 O O . LEU A 1 92 ? 10.210 -10.396 -16.093 1.00 95.69 92 LEU A O 1
ATOM 735 N N . GLU A 1 93 ? 11.245 -8.481 -15.537 1.00 94.88 93 GLU A N 1
ATOM 736 C CA . GLU A 1 93 ? 11.378 -7.916 -16.888 1.00 94.88 93 GLU A CA 1
ATOM 737 C C . GLU A 1 93 ? 10.029 -7.617 -17.578 1.00 94.88 93 GLU A C 1
ATOM 739 O O . GLU A 1 93 ? 9.972 -7.326 -18.776 1.00 94.88 93 GLU A O 1
ATOM 744 N N . ASP A 1 94 ? 8.938 -7.571 -16.806 1.00 96.06 94 ASP A N 1
ATOM 745 C CA . ASP A 1 94 ? 7.603 -7.150 -17.240 1.00 96.06 94 ASP A CA 1
ATOM 746 C C . ASP A 1 94 ? 7.521 -5.614 -17.272 1.00 96.06 94 ASP A C 1
ATOM 748 O O . ASP A 1 94 ? 6.767 -4.954 -16.546 1.00 96.06 94 ASP A O 1
ATOM 752 N N . TRP A 1 95 ? 8.333 -5.015 -18.142 1.00 96.50 95 TRP A N 1
ATOM 753 C CA . TRP A 1 95 ? 8.530 -3.568 -18.197 1.00 96.50 95 TRP A CA 1
ATOM 754 C C . TRP A 1 95 ? 7.268 -2.795 -18.579 1.00 96.50 95 TRP A C 1
ATOM 756 O O . TRP A 1 95 ? 6.971 -1.760 -17.984 1.00 96.50 95 TRP A O 1
ATOM 766 N N . CYS A 1 96 ? 6.501 -3.286 -19.556 1.00 97.31 96 CYS A N 1
ATOM 767 C CA . CYS A 1 96 ? 5.317 -2.577 -20.041 1.00 97.31 96 CYS A CA 1
ATOM 768 C C . CYS A 1 96 ? 4.212 -2.447 -18.980 1.00 97.31 96 CYS A C 1
ATOM 770 O O . CYS A 1 96 ? 3.720 -1.332 -18.788 1.00 97.31 96 CYS A O 1
ATOM 772 N N . PRO A 1 97 ? 3.851 -3.512 -18.237 1.00 97.56 97 PRO A N 1
ATOM 773 C CA . PRO A 1 97 ? 2.978 -3.383 -17.073 1.00 97.56 97 PRO A CA 1
ATOM 774 C C . PRO A 1 97 ? 3.538 -2.481 -15.963 1.00 97.56 97 PRO A C 1
ATOM 776 O O . PRO A 1 97 ? 2.756 -1.841 -15.263 1.00 97.56 97 PRO A O 1
ATOM 779 N N . ALA A 1 98 ? 4.863 -2.386 -15.796 1.00 98.44 98 ALA A N 1
ATOM 780 C CA . ALA A 1 98 ? 5.470 -1.554 -14.752 1.00 98.44 98 ALA A CA 1
ATOM 781 C C . ALA A 1 98 ? 5.286 -0.043 -14.996 1.00 98.44 98 ALA A C 1
ATOM 783 O O . ALA A 1 98 ? 5.149 0.727 -14.043 1.00 98.44 98 ALA A O 1
ATOM 784 N N . VAL A 1 99 ? 5.247 0.396 -16.262 1.00 98.69 99 VAL A N 1
ATOM 785 C CA . VAL A 1 99 ? 5.112 1.817 -16.640 1.00 98.69 99 VAL A CA 1
ATOM 786 C C . VAL A 1 99 ? 3.914 2.511 -15.975 1.00 98.69 99 VAL A C 1
ATOM 788 O O . VAL A 1 99 ? 4.136 3.522 -15.304 1.00 98.69 99 VAL A O 1
ATOM 791 N N . PRO A 1 100 ? 2.657 2.043 -16.122 1.00 98.62 100 PRO A N 1
ATOM 792 C CA . PRO A 1 100 ? 1.515 2.711 -15.499 1.00 98.62 100 PRO A CA 1
ATOM 793 C C . PRO A 1 100 ? 1.586 2.707 -13.965 1.00 98.62 100 PRO A C 1
ATOM 795 O O . PRO A 1 100 ? 1.133 3.667 -13.347 1.00 98.62 100 PRO A O 1
ATOM 798 N N . ILE A 1 101 ? 2.198 1.689 -13.351 1.00 98.75 101 ILE A N 1
ATOM 799 C CA . ILE A 1 101 ? 2.345 1.604 -11.892 1.00 98.75 101 ILE A CA 1
ATOM 800 C C . ILE A 1 101 ? 3.325 2.663 -11.377 1.00 98.75 101 ILE A C 1
ATOM 802 O O . ILE A 1 101 ? 2.987 3.437 -10.479 1.00 98.75 101 ILE A O 1
ATOM 806 N N . TYR A 1 102 ? 4.510 2.772 -11.985 1.00 98.81 102 TYR A N 1
ATOM 807 C CA . TYR A 1 102 ? 5.452 3.839 -11.637 1.00 98.81 102 TYR A CA 1
ATOM 808 C C . TYR A 1 102 ? 4.924 5.227 -11.986 1.00 98.81 102 TYR A C 1
ATOM 810 O O . TYR A 1 102 ? 5.210 6.183 -11.268 1.00 98.81 102 TYR A O 1
ATOM 818 N N . GLN A 1 103 ? 4.148 5.359 -13.064 1.00 98.75 103 GLN A N 1
ATOM 819 C CA . GLN A 1 103 ? 3.513 6.626 -13.412 1.00 98.75 103 GLN A CA 1
ATOM 820 C C . GLN A 1 103 ? 2.520 7.060 -12.331 1.00 98.75 103 GLN A C 1
ATOM 822 O O . GLN A 1 103 ? 2.513 8.232 -11.958 1.00 98.75 103 GLN A O 1
ATOM 827 N N . GLU A 1 104 ? 1.705 6.138 -11.813 1.00 98.62 104 GLU A N 1
ATOM 828 C CA . GLU A 1 104 ? 0.798 6.417 -10.699 1.00 98.62 104 GLU A CA 1
ATOM 829 C C . GLU A 1 104 ? 1.578 6.824 -9.442 1.00 98.62 104 GLU A C 1
ATOM 831 O O . GLU A 1 104 ? 1.263 7.853 -8.841 1.00 98.62 104 GLU A O 1
ATOM 836 N N . ALA A 1 105 ? 2.636 6.084 -9.091 1.00 98.56 105 ALA A N 1
ATOM 837 C CA . ALA A 1 105 ? 3.503 6.423 -7.963 1.00 98.56 105 ALA A CA 1
ATOM 838 C C . ALA A 1 105 ? 4.110 7.830 -8.108 1.00 98.56 105 ALA A C 1
ATOM 840 O O . ALA A 1 105 ? 4.053 8.633 -7.178 1.00 98.56 105 ALA A O 1
ATOM 841 N N . TRP A 1 106 ? 4.643 8.157 -9.289 1.00 98.56 106 TRP A N 1
ATOM 842 C CA . TRP A 1 106 ? 5.248 9.460 -9.570 1.00 98.56 106 TRP A CA 1
ATOM 843 C C . TRP A 1 106 ? 4.221 10.598 -9.546 1.00 98.56 106 TRP A C 1
ATOM 845 O O . TRP A 1 106 ? 4.511 11.663 -9.013 1.00 98.56 106 TRP A O 1
ATOM 855 N N . ASN A 1 107 ? 3.008 10.378 -10.067 1.00 98.38 107 ASN A N 1
ATOM 856 C CA . ASN A 1 107 ? 1.933 11.375 -10.019 1.00 98.38 107 ASN A CA 1
ATOM 857 C C . ASN A 1 107 ? 1.526 11.716 -8.578 1.00 98.38 107 ASN A C 1
ATOM 859 O O . ASN A 1 107 ? 1.096 12.837 -8.312 1.00 98.38 107 ASN A O 1
ATOM 863 N N . ARG A 1 108 ? 1.627 10.745 -7.663 1.00 96.81 108 ARG A N 1
ATOM 864 C CA . ARG A 1 108 ? 1.283 10.915 -6.248 1.00 96.81 108 ARG A CA 1
ATOM 865 C C . ARG A 1 108 ? 2.415 11.550 -5.448 1.00 96.81 108 ARG A C 1
ATOM 867 O O . ARG A 1 108 ? 2.161 12.459 -4.664 1.00 96.81 108 ARG A O 1
ATOM 874 N N . ASN A 1 109 ? 3.646 11.088 -5.654 1.00 96.50 109 ASN A N 1
ATOM 875 C CA . ASN A 1 109 ? 4.819 11.562 -4.931 1.00 96.50 109 ASN A CA 1
ATOM 876 C C . ASN A 1 109 ? 6.037 11.658 -5.872 1.00 96.50 109 ASN A C 1
ATOM 878 O O . ASN A 1 109 ? 6.850 10.731 -5.942 1.00 96.50 109 ASN A O 1
ATOM 882 N N . PRO A 1 110 ? 6.167 12.755 -6.638 1.00 97.31 110 PRO A N 1
ATOM 883 C CA . PRO A 1 110 ? 7.218 12.885 -7.637 1.00 97.31 110 PRO A CA 1
ATOM 884 C C . PRO A 1 110 ? 8.591 12.998 -6.967 1.00 97.31 110 PRO A C 1
ATOM 886 O O . PRO A 1 110 ? 8.890 13.956 -6.259 1.00 97.31 110 PRO A O 1
ATOM 889 N N . THR A 1 111 ? 9.454 12.020 -7.236 1.00 98.12 111 THR A N 1
ATOM 890 C CA . THR A 1 111 ? 10.846 11.984 -6.771 1.00 98.12 111 THR A CA 1
ATOM 891 C C . THR A 1 111 ? 11.778 11.625 -7.922 1.00 98.12 111 THR A C 1
ATOM 893 O O . THR A 1 111 ? 11.366 10.962 -8.876 1.00 98.12 111 THR A O 1
ATOM 896 N N . GLU A 1 112 ? 13.053 12.008 -7.821 1.00 98.25 112 GLU A N 1
ATOM 897 C CA . GLU A 1 112 ? 14.080 11.627 -8.803 1.00 98.25 112 GLU A CA 1
ATOM 898 C C . GLU A 1 112 ? 14.197 10.097 -8.930 1.00 98.25 112 GLU A C 1
ATOM 900 O O . GLU A 1 112 ? 14.280 9.557 -10.031 1.00 98.25 112 GLU A O 1
ATOM 905 N N . LYS A 1 113 ? 14.092 9.374 -7.80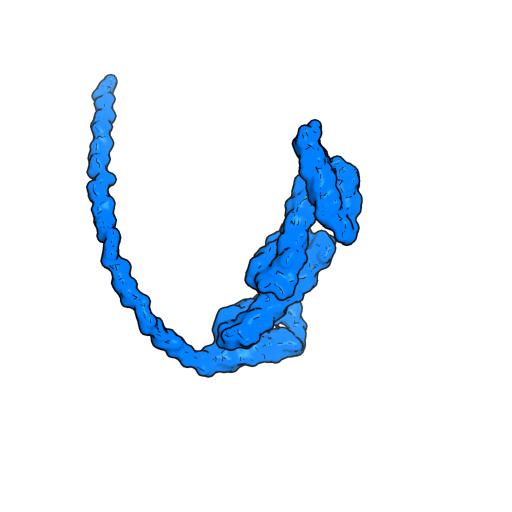6 1.00 98.06 113 LYS A N 1
ATOM 906 C CA . LYS A 1 113 ? 14.080 7.905 -7.775 1.00 98.06 113 LYS A CA 1
ATOM 907 C C . LYS A 1 113 ? 12.959 7.327 -8.646 1.00 98.06 113 LYS A C 1
ATOM 909 O O . LYS A 1 113 ? 13.224 6.468 -9.486 1.00 98.06 113 LYS A O 1
ATOM 914 N N . LEU A 1 114 ? 11.723 7.799 -8.468 1.00 98.50 114 LEU A N 1
ATOM 915 C CA . LEU A 1 114 ? 10.578 7.330 -9.256 1.00 98.50 114 LEU A CA 1
ATOM 916 C C . LEU A 1 114 ? 10.658 7.773 -10.716 1.00 98.50 114 LEU A C 1
ATOM 918 O O . LEU A 1 114 ? 10.288 7.003 -11.597 1.00 98.50 114 LEU A O 1
ATOM 922 N N . GLN A 1 115 ? 11.184 8.969 -10.987 1.00 98.50 115 GLN A N 1
ATOM 923 C CA . GLN A 1 115 ? 11.429 9.422 -12.354 1.00 98.50 115 GLN A CA 1
ATOM 924 C C . GLN A 1 115 ? 12.405 8.486 -13.079 1.00 98.50 115 GLN A C 1
ATOM 926 O O . GLN A 1 115 ? 12.128 8.070 -14.202 1.00 98.50 115 GLN A O 1
ATOM 931 N N . ASN A 1 116 ? 13.505 8.100 -12.428 1.00 98.62 116 ASN A N 1
ATOM 932 C CA . ASN A 1 116 ? 14.488 7.180 -12.999 1.00 98.62 116 ASN A CA 1
ATOM 933 C C . ASN A 1 116 ? 13.888 5.789 -13.245 1.00 98.62 116 ASN A C 1
ATOM 935 O O . ASN A 1 116 ? 14.062 5.232 -14.328 1.00 98.62 116 ASN A O 1
ATOM 939 N N . LYS A 1 117 ? 13.121 5.255 -12.285 1.00 98.56 117 LYS A N 1
ATOM 940 C CA . LYS A 1 117 ? 12.414 3.971 -12.439 1.00 98.56 117 LYS A CA 1
ATOM 941 C C . LYS A 1 117 ? 11.400 3.991 -13.583 1.00 98.56 117 LYS A C 1
ATOM 943 O O . LYS A 1 117 ? 11.361 3.063 -14.386 1.00 98.56 117 LYS A O 1
ATOM 948 N N . LEU A 1 118 ? 10.615 5.062 -13.691 1.00 98.69 118 LEU A N 1
ATOM 949 C CA . LEU A 1 118 ? 9.639 5.242 -14.763 1.00 98.69 11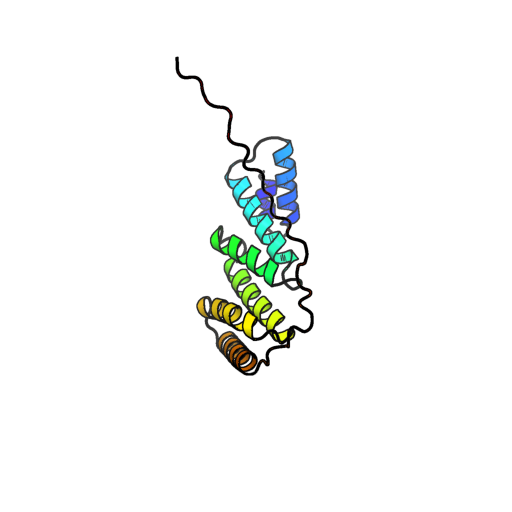8 LEU A CA 1
ATOM 950 C C . LEU A 1 118 ? 10.310 5.338 -16.140 1.00 98.69 118 LEU A C 1
ATOM 952 O O . LEU A 1 118 ? 9.827 4.726 -17.092 1.00 98.69 118 LEU A O 1
ATOM 956 N N . SER A 1 119 ? 11.414 6.080 -16.259 1.00 98.44 119 SER A N 1
ATOM 957 C CA . SER A 1 119 ? 12.193 6.156 -17.502 1.00 98.44 119 SER A CA 1
ATOM 958 C C . SER A 1 119 ? 12.755 4.790 -17.892 1.00 98.44 119 SER A C 1
ATOM 960 O O . SER A 1 119 ? 12.534 4.351 -19.019 1.00 98.44 119 SER A O 1
ATOM 962 N N . LEU A 1 120 ? 13.369 4.075 -16.943 1.00 98.12 120 LEU A N 1
ATOM 963 C CA . LEU A 1 120 ? 13.889 2.726 -17.172 1.00 98.12 120 LEU A CA 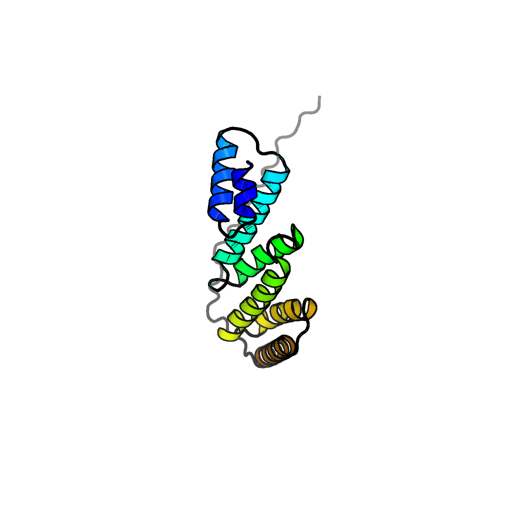1
ATOM 964 C C . LEU A 1 120 ? 12.785 1.759 -17.624 1.00 98.12 120 LEU A C 1
ATOM 966 O O . LEU A 1 120 ? 12.966 1.027 -18.592 1.00 98.12 120 LEU A O 1
ATOM 970 N N . ALA A 1 121 ? 11.617 1.791 -16.977 1.00 98.38 121 ALA A N 1
ATOM 971 C CA . ALA A 1 121 ? 10.486 0.956 -17.371 1.00 98.38 121 ALA A CA 1
ATOM 972 C C . ALA A 1 121 ? 9.974 1.282 -18.783 1.00 98.38 121 ALA A C 1
ATOM 974 O O . ALA A 1 121 ? 9.611 0.376 -19.532 1.00 98.38 121 ALA A O 1
ATOM 975 N N . ARG A 1 122 ? 9.967 2.560 -19.182 1.00 98.38 122 ARG A N 1
ATOM 976 C CA . ARG A 1 122 ? 9.581 2.971 -20.543 1.00 98.38 122 ARG A CA 1
ATOM 977 C C . ARG A 1 122 ? 10.581 2.493 -21.590 1.00 98.38 122 ARG A C 1
ATOM 979 O O . ARG A 1 122 ? 10.157 1.998 -22.630 1.00 98.38 122 ARG A O 1
ATOM 986 N N . GLU A 1 123 ? 11.877 2.613 -21.315 1.00 97.75 123 GLU A N 1
ATOM 987 C CA . GLU A 1 123 ? 12.937 2.105 -22.193 1.00 97.75 123 GLU A CA 1
ATOM 988 C C . GLU A 1 123 ? 12.866 0.580 -22.325 1.00 97.75 123 GLU A C 1
ATOM 990 O O . GLU A 1 123 ? 12.853 0.057 -23.439 1.00 97.75 123 GLU A O 1
ATOM 995 N N . GLY A 1 124 ? 12.743 -0.131 -21.201 1.00 95.75 124 GLY A N 1
ATOM 996 C CA . GLY A 1 124 ? 12.569 -1.583 -21.183 1.00 95.75 124 GLY A CA 1
ATOM 997 C C . GLY A 1 124 ? 11.327 -2.024 -21.958 1.00 95.75 124 GLY A C 1
ATOM 998 O O . GLY A 1 124 ? 11.397 -2.954 -22.757 1.00 95.75 124 GLY A O 1
ATOM 999 N N . CYS A 1 125 ? 10.211 -1.307 -21.806 1.00 96.56 125 CYS A N 1
ATOM 1000 C CA . CYS A 1 125 ? 8.985 -1.596 -22.544 1.00 96.56 125 CYS A CA 1
ATOM 1001 C C . CYS A 1 125 ? 9.134 -1.351 -24.053 1.00 96.56 125 CYS A C 1
ATOM 1003 O O . CYS A 1 125 ? 8.695 -2.174 -24.851 1.00 96.56 125 CYS A O 1
ATOM 1005 N N . ALA A 1 126 ? 9.777 -0.252 -24.461 1.00 95.62 126 ALA A N 1
ATOM 1006 C CA . ALA A 1 126 ? 9.993 0.060 -25.874 1.00 95.62 126 ALA A CA 1
ATOM 1007 C C . ALA A 1 126 ? 10.888 -0.973 -26.582 1.00 95.62 126 ALA A C 1
ATOM 1009 O O . ALA A 1 126 ? 10.732 -1.205 -27.780 1.00 95.62 126 ALA A O 1
ATOM 1010 N N . ASN A 1 127 ? 11.799 -1.602 -25.836 1.00 93.19 127 ASN A N 1
ATOM 1011 C CA . ASN A 1 127 ? 12.703 -2.635 -26.337 1.00 93.19 127 ASN A CA 1
ATOM 1012 C C . ASN A 1 127 ? 12.139 -4.061 -26.204 1.00 93.19 127 ASN A C 1
ATOM 1014 O O . ASN A 1 127 ? 12.776 -5.010 -26.667 1.00 93.19 127 ASN A O 1
ATOM 1018 N N . ALA A 1 128 ? 10.970 -4.237 -25.580 1.00 85.38 128 ALA A N 1
ATOM 1019 C CA . ALA A 1 128 ? 10.370 -5.550 -25.395 1.00 85.38 128 ALA A CA 1
ATOM 1020 C C . ALA A 1 128 ? 9.955 -6.144 -26.750 1.00 85.38 128 ALA A C 1
ATOM 1022 O O . ALA A 1 128 ? 9.216 -5.535 -27.526 1.00 85.38 128 ALA A O 1
ATOM 1023 N N . THR A 1 129 ? 10.421 -7.360 -27.038 1.00 73.62 129 THR A N 1
ATOM 1024 C CA . THR A 1 129 ? 9.982 -8.102 -28.225 1.00 73.62 129 THR A CA 1
ATOM 1025 C C . THR A 1 129 ? 8.728 -8.909 -27.884 1.00 73.62 129 THR A C 1
ATOM 1027 O O . THR A 1 129 ? 8.680 -9.534 -26.823 1.00 73.62 129 THR A O 1
ATOM 1030 N N . PRO A 1 130 ? 7.689 -8.916 -28.741 1.00 68.00 130 PRO A N 1
ATOM 1031 C CA . PRO A 1 130 ? 6.513 -9.741 -28.503 1.00 68.00 130 PRO A CA 1
ATOM 1032 C C . PRO A 1 130 ? 6.918 -11.213 -28.434 1.00 68.00 130 PRO A C 1
ATOM 1034 O O . PRO A 1 130 ? 7.501 -11.739 -29.384 1.00 68.00 130 PRO A O 1
ATOM 1037 N N . VAL A 1 131 ? 6.582 -11.897 -27.340 1.00 62.81 131 VAL A N 1
ATOM 1038 C CA . VAL A 1 131 ? 6.709 -13.355 -27.293 1.00 62.81 131 VAL A CA 1
ATOM 1039 C C . VAL A 1 131 ? 5.651 -13.937 -28.237 1.00 62.81 131 VAL A C 1
ATOM 1041 O O . VAL A 1 131 ? 4.465 -13.631 -28.074 1.00 62.81 131 VAL A O 1
ATOM 1044 N N . PRO A 1 132 ? 6.023 -14.756 -29.238 1.00 55.94 132 PRO A N 1
ATOM 1045 C CA . PRO A 1 132 ? 5.042 -15.405 -30.092 1.00 55.94 132 PRO A CA 1
ATOM 1046 C C . PRO A 1 132 ? 4.135 -16.296 -29.238 1.00 55.94 132 PRO A C 1
ATOM 1048 O O . PRO A 1 132 ? 4.613 -17.222 -28.580 1.00 55.94 132 PRO A O 1
ATOM 1051 N N . ILE A 1 133 ? 2.823 -16.049 -29.277 1.00 61.59 133 ILE A N 1
ATOM 1052 C CA . ILE A 1 133 ? 1.815 -16.965 -28.733 1.00 61.59 133 ILE A CA 1
ATOM 1053 C C . ILE A 1 133 ? 1.853 -18.279 -29.522 1.00 61.59 133 ILE A C 1
ATOM 1055 O O . ILE A 1 133 ? 1.155 -18.472 -30.512 1.00 61.59 133 ILE A O 1
ATOM 1059 N N . THR A 1 134 ? 2.707 -19.197 -29.090 1.00 55.16 134 THR A N 1
ATOM 1060 C CA . THR A 1 134 ? 2.778 -20.565 -29.601 1.00 55.16 134 THR A CA 1
ATOM 1061 C C . THR A 1 134 ? 1.888 -21.432 -28.720 1.00 55.16 134 THR A C 1
ATOM 1063 O O . THR A 1 134 ? 2.324 -21.948 -27.700 1.00 55.16 134 THR A O 1
ATOM 1066 N N . GLY A 1 135 ? 0.604 -21.553 -29.075 1.00 56.31 135 GLY A N 1
ATOM 1067 C CA . GLY A 1 135 ? -0.287 -22.489 -28.378 1.00 56.31 135 GLY A CA 1
ATOM 1068 C C . GLY A 1 135 ? -1.732 -22.058 -28.161 1.00 56.31 135 GLY A C 1
ATOM 1069 O O . GLY A 1 135 ? -2.357 -22.551 -27.225 1.00 56.31 135 GLY A O 1
ATOM 1070 N N . THR A 1 136 ? -2.308 -21.187 -28.994 1.00 53.16 136 THR A N 1
ATOM 1071 C CA . THR A 1 136 ? -3.772 -21.049 -29.028 1.00 53.16 136 THR A CA 1
ATOM 1072 C C . THR A 1 136 ? -4.363 -22.349 -29.578 1.00 53.16 136 THR A C 1
ATOM 1074 O O . THR A 1 136 ? -4.508 -22.530 -30.785 1.00 53.16 136 THR A O 1
ATOM 1077 N N . LEU A 1 137 ? -4.676 -23.293 -28.689 1.00 59.50 137 LEU A N 1
ATOM 1078 C CA . LEU A 1 137 ? -5.623 -24.349 -29.016 1.00 59.50 137 LEU A CA 1
ATOM 1079 C C . LEU A 1 137 ? -6.957 -23.652 -29.320 1.00 59.50 137 LEU A C 1
ATOM 1081 O O . LEU A 1 137 ? -7.412 -22.847 -28.501 1.00 59.50 137 LEU A O 1
ATOM 1085 N N . PRO A 1 138 ? -7.580 -23.896 -30.483 1.00 63.12 138 PRO A N 1
ATOM 1086 C CA . PRO A 1 138 ? -8.908 -23.370 -30.734 1.00 63.12 138 PRO A CA 1
ATOM 1087 C C . PRO A 1 138 ? -9.853 -23.901 -29.654 1.00 63.12 138 PRO A C 1
ATOM 1089 O O . PRO A 1 138 ? -9.860 -25.094 -29.351 1.00 63.12 138 PRO A O 1
ATOM 1092 N N . LEU A 1 139 ? -10.661 -23.012 -29.074 1.00 59.53 139 LEU A N 1
ATOM 1093 C CA . LEU A 1 139 ? -11.798 -23.395 -28.244 1.00 59.53 139 LEU A CA 1
ATOM 1094 C C . LEU A 1 139 ? -12.827 -24.106 -29.138 1.00 59.53 139 LEU A C 1
ATOM 1096 O O . LEU A 1 139 ? -13.750 -23.492 -29.664 1.00 59.53 139 LEU A O 1
ATOM 1100 N N . THR A 1 140 ? -12.657 -25.407 -29.354 1.00 63.75 140 THR A N 1
ATOM 1101 C CA . THR A 1 140 ? -13.679 -26.272 -29.951 1.00 63.75 140 THR A CA 1
ATOM 1102 C C . THR A 1 140 ? -14.586 -26.770 -28.836 1.00 63.75 140 THR A C 1
ATOM 1104 O O . THR A 1 140 ? -14.203 -27.664 -28.085 1.00 63.75 140 THR A O 1
ATOM 1107 N N . GLY A 1 141 ? -15.772 -26.175 -28.693 1.00 64.81 141 GLY A N 1
ATOM 1108 C CA . GLY A 1 141 ? -16.730 -26.630 -27.680 1.00 64.81 141 GLY A CA 1
ATOM 1109 C C . GLY A 1 141 ? -17.930 -25.733 -27.385 1.00 64.81 141 GLY A C 1
ATOM 1110 O O . GLY A 1 141 ? -18.775 -26.136 -26.592 1.00 64.81 141 GLY A O 1
ATOM 1111 N N . THR A 1 142 ? -18.062 -24.551 -27.993 1.00 61.62 142 THR A N 1
ATOM 1112 C CA . THR A 1 142 ? -19.258 -23.724 -27.771 1.00 61.62 142 THR A CA 1
ATOM 1113 C C . THR A 1 142 ? -20.452 -24.314 -28.520 1.00 61.62 142 THR A C 1
ATOM 1115 O O . THR A 1 142 ? -20.644 -24.060 -29.708 1.00 61.62 142 THR A O 1
ATOM 1118 N N . ALA A 1 143 ? -21.258 -25.118 -27.829 1.00 66.62 143 ALA A N 1
ATOM 1119 C CA . ALA A 1 143 ? -22.595 -25.462 -28.290 1.00 66.62 143 ALA A CA 1
ATOM 1120 C C . ALA A 1 143 ? -23.500 -24.220 -28.157 1.00 66.62 143 ALA A C 1
ATOM 1122 O O . ALA A 1 143 ? -23.525 -23.606 -27.086 1.00 66.62 143 ALA A O 1
ATOM 1123 N N . PRO A 1 144 ? -24.241 -23.821 -29.203 1.00 60.22 144 PRO A N 1
ATOM 1124 C CA . PRO A 1 144 ? -25.257 -22.790 -29.064 1.00 60.22 144 PRO A CA 1
ATOM 1125 C C . PRO A 1 144 ? -26.381 -23.315 -28.165 1.00 60.22 144 PRO A C 1
ATOM 1127 O O . PRO A 1 144 ? -27.040 -24.300 -28.489 1.00 60.22 144 PRO A O 1
ATOM 1130 N N . ILE A 1 145 ? -26.623 -22.640 -27.042 1.00 59.50 145 ILE A N 1
ATOM 1131 C CA . ILE A 1 145 ? -27.861 -22.810 -26.281 1.00 59.50 145 ILE A CA 1
ATOM 1132 C C . ILE A 1 145 ? -29.006 -22.207 -27.100 1.00 59.50 145 ILE A C 1
ATOM 1134 O O . ILE A 1 145 ? -29.212 -20.998 -27.120 1.00 59.50 145 ILE A O 1
ATOM 1138 N N . THR A 1 146 ? -29.727 -23.050 -27.836 1.00 60.41 146 THR A N 1
ATOM 1139 C CA . THR A 1 146 ? -31.041 -22.688 -28.375 1.00 60.41 146 THR A CA 1
ATOM 1140 C C . THR A 1 146 ? -32.083 -23.190 -27.397 1.00 60.41 146 THR A C 1
ATOM 1142 O O . THR A 1 146 ? -32.519 -24.328 -27.491 1.00 60.41 146 THR A O 1
ATOM 1145 N N . ASP A 1 147 ? -32.456 -22.336 -26.452 1.00 56.97 147 ASP A N 1
ATOM 1146 C CA . ASP A 1 147 ? -33.721 -22.479 -25.743 1.00 56.97 147 ASP A CA 1
ATOM 1147 C C . ASP A 1 147 ? -34.301 -21.085 -25.506 1.00 56.97 147 ASP A C 1
ATOM 1149 O O . ASP A 1 147 ? -34.068 -20.418 -24.501 1.00 56.97 147 ASP A O 1
ATOM 1153 N N . THR A 1 148 ? -35.039 -20.597 -26.500 1.00 56.91 148 THR A N 1
ATOM 1154 C CA . THR A 1 148 ? -36.093 -19.614 -26.257 1.00 56.91 148 THR A CA 1
ATOM 1155 C C . THR A 1 148 ? -37.402 -20.335 -26.514 1.00 56.91 148 THR A C 1
ATOM 1157 O O . THR A 1 148 ? -37.951 -20.291 -27.613 1.00 56.91 148 THR A O 1
ATOM 1160 N N . ALA A 1 149 ? -37.881 -21.051 -25.500 1.00 57.59 149 ALA A N 1
ATOM 1161 C CA . ALA A 1 149 ? -39.276 -21.446 -25.460 1.00 57.59 149 ALA A CA 1
ATOM 1162 C C . ALA A 1 149 ? -40.119 -20.164 -25.300 1.00 57.59 149 ALA A C 1
ATOM 1164 O O . ALA A 1 149 ? -39.868 -19.389 -24.372 1.00 57.59 149 ALA A O 1
ATOM 1165 N N . PRO A 1 150 ? -41.088 -19.887 -26.188 1.00 52.22 150 PRO A N 1
ATOM 1166 C CA . PRO A 1 150 ? -42.007 -18.779 -25.987 1.00 52.22 150 PRO A CA 1
ATOM 1167 C C . PRO A 1 150 ? -42.873 -19.046 -24.749 1.00 52.22 150 PRO A C 1
ATOM 1169 O O . PRO A 1 150 ? -43.439 -20.129 -24.590 1.00 52.22 150 PRO A O 1
ATOM 1172 N N . SER A 1 151 ? -42.958 -18.042 -23.874 1.00 54.16 151 SER A N 1
ATOM 1173 C CA . SER A 1 151 ? -43.837 -18.032 -22.702 1.00 54.16 151 SER A CA 1
ATOM 1174 C C . SER A 1 151 ? -45.284 -18.341 -23.119 1.00 54.16 151 SER A C 1
ATOM 1176 O O . SER A 1 151 ? -45.764 -17.729 -24.078 1.00 54.16 151 SER A O 1
ATOM 1178 N N . PRO A 1 152 ? -46.007 -19.242 -22.426 1.00 52.78 152 PRO A N 1
ATOM 1179 C CA . PRO A 1 152 ? -47.425 -19.462 -22.679 1.00 52.78 152 PRO A CA 1
ATOM 1180 C C . PRO A 1 152 ? -48.199 -18.164 -22.441 1.00 52.78 152 PRO A C 1
ATOM 1182 O O . PRO A 1 152 ? -47.971 -17.473 -21.448 1.00 52.78 152 PRO A O 1
ATOM 1185 N N . GLY A 1 153 ? -49.070 -17.831 -23.392 1.00 53.00 153 GLY A N 1
ATOM 1186 C CA . GLY A 1 153 ? -49.835 -16.593 -23.418 1.00 53.00 153 GLY A CA 1
ATOM 1187 C C . GLY A 1 153 ? -50.699 -16.384 -22.177 1.00 53.00 153 GLY A C 1
ATOM 1188 O O . GLY A 1 153 ? -51.351 -17.298 -21.676 1.00 53.00 153 GLY A O 1
ATOM 1189 N N . GLU A 1 154 ? -50.707 -15.138 -21.725 1.00 54.09 154 GLU A N 1
ATOM 1190 C CA . GLU A 1 154 ? -51.647 -14.582 -20.761 1.00 54.09 154 GLU A CA 1
ATOM 1191 C C . GLU A 1 154 ? -53.053 -14.538 -21.395 1.00 54.09 154 GLU A C 1
ATOM 1193 O O . GLU A 1 154 ? -53.211 -13.942 -22.467 1.00 54.09 154 GLU A O 1
ATOM 1198 N N . PRO A 1 155 ? -54.090 -15.164 -20.806 1.00 53.88 155 PRO A N 1
ATOM 1199 C CA . PRO A 1 155 ? -55.454 -14.965 -21.263 1.00 53.88 155 PRO A CA 1
ATOM 1200 C C . PRO A 1 155 ? -55.980 -13.648 -20.689 1.00 53.88 155 PRO A C 1
ATOM 1202 O O . PRO A 1 155 ? -56.208 -13.531 -19.487 1.00 53.88 155 PRO A O 1
ATOM 1205 N N . GLY A 1 156 ? -56.187 -12.667 -21.566 1.00 46.47 156 GLY A N 1
ATOM 1206 C CA . GLY A 1 156 ? -57.028 -11.512 -21.272 1.00 46.47 156 GLY A CA 1
ATOM 1207 C C . GLY A 1 156 ? -58.501 -11.922 -21.193 1.00 46.47 156 GLY A C 1
ATOM 1208 O O . GLY A 1 156 ? -58.993 -12.630 -22.076 1.00 46.47 156 GLY A O 1
ATOM 1209 N N . GLY A 1 157 ? -59.188 -11.459 -20.146 1.00 40.38 157 GLY A N 1
ATOM 1210 C CA . GLY A 1 157 ? -60.622 -11.648 -19.910 1.00 40.38 157 GLY A CA 1
ATOM 1211 C C . GLY A 1 157 ? -61.005 -11.368 -18.469 1.00 40.38 157 GLY A C 1
ATOM 1212 O O . GLY A 1 157 ? -60.932 -12.323 -17.670 1.00 40.38 157 GLY A O 1
#